Protein AF-A0A401M4U3-F1 (afdb_monomer)

Structure (mmCIF, N/CA/C/O backbone):
data_AF-A0A401M4U3-F1
#
_entry.id   AF-A0A401M4U3-F1
#
loop_
_atom_site.group_PDB
_atom_site.id
_atom_site.type_symbol
_atom_site.label_atom_id
_atom_site.label_alt_id
_atom_site.label_comp_id
_atom_site.label_asym_id
_atom_site.label_entity_id
_atom_site.label_seq_id
_atom_site.pdbx_PDB_ins_code
_atom_site.Cartn_x
_atom_site.Cartn_y
_atom_site.Cartn_z
_atom_site.occupancy
_atom_site.B_iso_or_equiv
_atom_site.auth_seq_id
_atom_site.auth_comp_id
_atom_site.auth_asym_id
_atom_site.auth_atom_id
_atom_site.pdbx_PDB_model_num
ATOM 1 N N . MET A 1 1 ? -11.869 -6.027 17.488 1.00 59.12 1 MET A N 1
ATOM 2 C CA . MET A 1 1 ? -11.727 -6.028 16.014 1.00 59.12 1 MET A CA 1
ATOM 3 C C . MET A 1 1 ? -12.205 -7.369 15.499 1.00 59.12 1 MET A C 1
ATOM 5 O O . MET A 1 1 ? -11.774 -8.385 16.023 1.00 59.12 1 MET A O 1
ATOM 9 N N . THR A 1 2 ? -13.125 -7.386 14.542 1.00 82.88 2 THR A N 1
ATOM 10 C CA . THR A 1 2 ? -13.655 -8.620 13.941 1.00 82.88 2 THR A CA 1
ATOM 11 C C . THR A 1 2 ? -12.731 -9.078 12.803 1.00 82.88 2 THR A C 1
ATOM 13 O O . THR A 1 2 ? -12.162 -8.217 12.124 1.00 82.88 2 THR A O 1
ATOM 16 N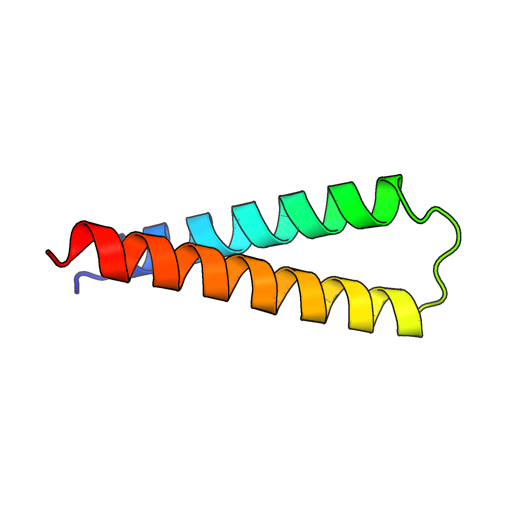 N . PRO A 1 3 ? -12.617 -10.385 12.505 1.00 78.25 3 PRO A N 1
ATOM 17 C CA . PRO A 1 3 ? -11.751 -10.893 11.430 1.00 78.25 3 PRO A CA 1
ATOM 18 C C . PRO A 1 3 ? -11.992 -10.196 10.080 1.00 78.25 3 PRO A C 1
ATOM 20 O O . PRO A 1 3 ? -11.055 -9.857 9.363 1.00 78.25 3 PRO A O 1
ATOM 23 N N . ARG A 1 4 ? -13.259 -9.868 9.790 1.00 80.38 4 ARG A N 1
ATOM 24 C CA . ARG A 1 4 ? -13.683 -9.101 8.609 1.00 80.38 4 ARG A CA 1
ATOM 25 C C . ARG A 1 4 ? -13.073 -7.696 8.551 1.00 80.38 4 ARG A C 1
ATOM 27 O O . ARG A 1 4 ? -12.646 -7.261 7.489 1.00 80.38 4 ARG A O 1
ATOM 34 N N . THR A 1 5 ? -13.011 -6.990 9.681 1.00 81.75 5 THR A N 1
ATOM 35 C CA . THR A 1 5 ? -12.406 -5.647 9.747 1.00 81.75 5 THR A CA 1
ATOM 36 C C . THR A 1 5 ? -10.891 -5.688 9.572 1.00 81.75 5 THR A C 1
ATOM 38 O O . THR A 1 5 ? -10.336 -4.787 8.951 1.00 81.75 5 THR A O 1
ATOM 41 N N . THR A 1 6 ? -10.229 -6.749 10.043 1.00 81.44 6 THR A N 1
ATOM 42 C CA . THR A 1 6 ? -8.790 -6.964 9.839 1.00 81.44 6 THR A CA 1
ATOM 43 C C . THR A 1 6 ? -8.474 -7.278 8.378 1.00 81.44 6 THR A C 1
ATOM 45 O O . THR A 1 6 ? -7.549 -6.696 7.822 1.00 81.44 6 THR A O 1
ATOM 48 N N . LEU A 1 7 ? -9.279 -8.126 7.729 1.00 82.44 7 LEU A N 1
ATOM 49 C CA . LEU A 1 7 ? -9.139 -8.437 6.302 1.00 82.44 7 LEU A CA 1
ATOM 50 C C . LEU A 1 7 ? -9.338 -7.207 5.415 1.00 82.44 7 LEU A C 1
ATOM 52 O O . LEU A 1 7 ? -8.508 -6.942 4.553 1.00 82.44 7 LEU A O 1
ATOM 56 N N . LEU A 1 8 ? -10.396 -6.426 5.654 1.00 83.00 8 LEU A N 1
ATOM 57 C CA . LEU A 1 8 ? -10.640 -5.186 4.911 1.00 83.00 8 LEU A CA 1
ATOM 58 C C . LEU A 1 8 ? -9.520 -4.162 5.134 1.00 83.00 8 LEU A C 1
ATOM 60 O O . LEU A 1 8 ? -9.088 -3.503 4.194 1.00 83.00 8 LEU A O 1
ATOM 64 N N . ALA A 1 9 ? -9.014 -4.060 6.365 1.00 79.81 9 ALA A N 1
ATOM 65 C CA . ALA A 1 9 ? -7.884 -3.195 6.681 1.00 79.81 9 ALA A CA 1
ATOM 66 C C . ALA A 1 9 ? -6.597 -3.613 5.966 1.00 79.81 9 ALA A C 1
ATOM 68 O O . ALA A 1 9 ? -5.878 -2.747 5.467 1.00 79.81 9 ALA A O 1
ATOM 69 N N . GLY A 1 10 ? -6.323 -4.919 5.930 1.00 81.12 10 GLY A N 1
ATOM 70 C CA . GLY A 1 10 ? -5.200 -5.493 5.202 1.00 81.12 10 GLY A CA 1
ATOM 71 C C . GLY A 1 10 ? -5.323 -5.212 3.712 1.00 81.12 10 GLY A C 1
ATOM 72 O O . GLY A 1 10 ? -4.439 -4.576 3.157 1.00 81.12 10 GLY A O 1
ATOM 73 N N . ALA A 1 11 ? -6.454 -5.575 3.102 1.00 78.56 11 ALA A N 1
ATOM 74 C CA . ALA A 1 11 ? -6.707 -5.389 1.675 1.00 78.56 11 ALA A CA 1
ATOM 75 C C . ALA A 1 11 ? -6.568 -3.926 1.237 1.00 78.56 11 ALA A C 1
ATOM 77 O O . ALA A 1 11 ? -5.952 -3.642 0.214 1.00 78.56 11 ALA A O 1
ATOM 78 N N . GLU A 1 12 ? -7.093 -2.987 2.025 1.00 78.44 12 GLU A N 1
ATOM 79 C CA . GLU A 1 12 ? -6.964 -1.569 1.708 1.00 78.44 12 GLU A CA 1
ATOM 80 C C . GLU A 1 12 ? -5.504 -1.100 1.791 1.00 78.44 12 GLU A C 1
ATOM 82 O O . G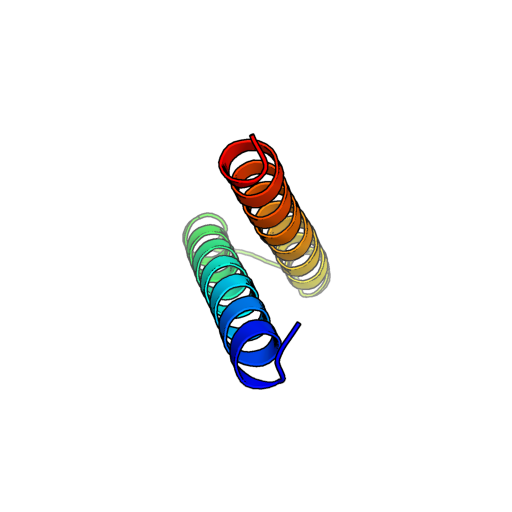LU A 1 12 ? -5.043 -0.365 0.919 1.00 78.44 12 GLU A O 1
ATOM 87 N N . LEU A 1 13 ? -4.751 -1.549 2.802 1.00 81.44 13 LEU A N 1
ATOM 88 C CA . LEU A 1 13 ? -3.323 -1.251 2.907 1.00 81.44 13 LEU A CA 1
ATOM 89 C C . LEU A 1 13 ? -2.549 -1.814 1.705 1.00 81.44 13 LEU A C 1
ATOM 91 O O . LEU A 1 13 ? -1.740 -1.096 1.118 1.00 81.44 13 LEU A O 1
ATOM 95 N N . THR A 1 14 ? -2.820 -3.062 1.313 1.00 76.81 14 THR A N 1
ATOM 96 C CA . THR A 1 14 ? -2.161 -3.713 0.171 1.00 76.81 14 THR A CA 1
ATOM 97 C C . THR A 1 14 ? -2.514 -3.036 -1.153 1.00 76.81 14 THR A C 1
ATOM 99 O O . THR A 1 14 ? -1.645 -2.885 -2.005 1.00 76.81 14 THR A O 1
ATOM 102 N N . ALA A 1 15 ? -3.758 -2.575 -1.319 1.00 79.88 15 ALA A N 1
ATOM 103 C CA . ALA A 1 15 ? -4.191 -1.851 -2.512 1.00 79.88 15 ALA A CA 1
ATOM 104 C C . ALA A 1 15 ? -3.484 -0.492 -2.651 1.00 79.88 15 ALA A C 1
ATOM 106 O O . ALA A 1 15 ? -2.987 -0.165 -3.729 1.00 79.88 15 ALA A O 1
ATOM 107 N N . TRP A 1 16 ? -3.375 0.276 -1.560 1.00 79.12 16 TRP A N 1
ATOM 108 C CA . TRP A 1 16 ? -2.625 1.540 -1.560 1.00 79.12 16 TRP A CA 1
ATOM 109 C C . TRP A 1 16 ? -1.135 1.330 -1.805 1.00 79.12 16 TRP A C 1
ATOM 111 O O . TRP A 1 16 ? -0.525 2.083 -2.562 1.00 79.12 16 TRP A O 1
ATOM 121 N N . TRP A 1 17 ? -0.564 0.294 -1.192 1.00 83.12 17 TRP A N 1
ATOM 122 C CA . TRP A 1 17 ? 0.819 -0.096 -1.426 1.00 83.12 17 TRP A CA 1
ATOM 123 C C . TRP A 1 17 ? 1.081 -0.402 -2.903 1.00 83.12 17 TRP A C 1
ATOM 125 O O . TRP A 1 17 ? 1.990 0.174 -3.497 1.00 83.12 17 TRP A O 1
ATOM 135 N N . ALA A 1 18 ? 0.243 -1.250 -3.505 1.00 77.69 18 ALA A N 1
ATOM 136 C CA . ALA A 1 18 ? 0.372 -1.640 -4.903 1.00 77.69 18 ALA A CA 1
ATOM 137 C C . ALA A 1 18 ? 0.233 -0.435 -5.846 1.00 77.69 18 ALA A C 1
ATOM 139 O O . ALA A 1 18 ? 1.039 -0.281 -6.759 1.00 77.69 18 ALA A O 1
ATOM 140 N N . GLY A 1 19 ? -0.736 0.455 -5.601 1.00 79.81 19 GLY A N 1
ATOM 141 C CA . GLY A 1 19 ? -0.919 1.668 -6.404 1.00 79.81 19 GLY A CA 1
ATOM 142 C C . GLY A 1 19 ? 0.287 2.612 -6.354 1.00 79.81 19 GLY A C 1
ATOM 143 O O . GLY A 1 19 ? 0.729 3.096 -7.394 1.00 79.81 19 GLY A O 1
ATOM 144 N N . LEU A 1 20 ? 0.859 2.834 -5.166 1.00 75.81 20 LEU A N 1
ATOM 145 C CA . LEU A 1 20 ? 2.064 3.657 -5.002 1.00 75.81 20 LEU A CA 1
ATOM 146 C C . LEU A 1 20 ? 3.293 3.017 -5.656 1.00 75.81 20 LEU A C 1
ATOM 148 O O . LEU A 1 20 ? 4.067 3.723 -6.297 1.00 75.81 20 LEU A O 1
ATOM 152 N N 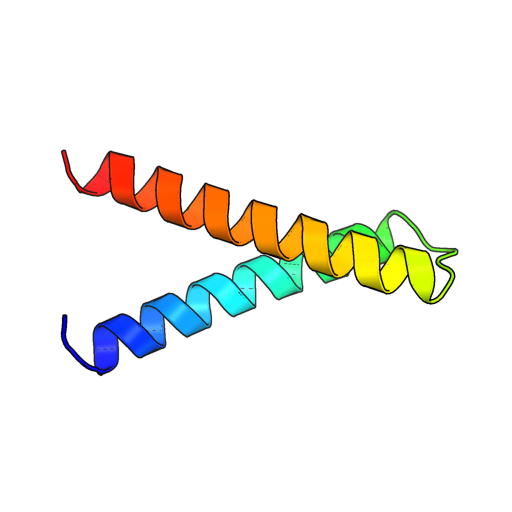. ALA A 1 21 ? 3.452 1.697 -5.539 1.00 71.00 21 ALA A N 1
ATOM 153 C CA . ALA A 1 21 ? 4.541 0.970 -6.186 1.00 71.00 21 ALA A CA 1
ATOM 154 C C . ALA A 1 21 ? 4.447 1.053 -7.718 1.00 71.00 21 ALA A C 1
ATOM 156 O O . ALA A 1 21 ? 5.443 1.339 -8.376 1.00 71.00 21 ALA A O 1
ATOM 157 N N . VAL A 1 22 ? 3.248 0.877 -8.288 1.00 75.19 22 VAL A N 1
ATOM 158 C CA . VAL A 1 22 ? 3.020 1.023 -9.735 1.00 75.19 22 VAL A CA 1
ATOM 159 C C . VAL A 1 22 ? 3.296 2.454 -10.192 1.00 75.19 22 VAL A C 1
ATOM 161 O O . VAL A 1 22 ? 4.006 2.643 -11.174 1.00 75.19 22 VAL A O 1
ATOM 164 N N . LEU A 1 23 ? 2.789 3.464 -9.478 1.00 77.00 23 LEU A N 1
ATOM 165 C CA . LEU A 1 23 ? 3.036 4.869 -9.816 1.00 77.00 23 LEU A CA 1
ATOM 166 C C . LEU A 1 23 ? 4.534 5.201 -9.793 1.00 77.00 23 LEU A C 1
ATOM 168 O O . LEU A 1 23 ? 5.033 5.884 -10.683 1.00 77.00 23 LEU A O 1
ATOM 172 N N . TRP A 1 24 ? 5.251 4.693 -8.794 1.00 68.38 24 TRP A N 1
ATOM 173 C CA . TRP A 1 24 ? 6.692 4.866 -8.672 1.00 68.38 24 TRP A CA 1
ATOM 174 C C . TRP A 1 24 ? 7.460 4.188 -9.816 1.00 68.38 24 TRP A C 1
ATOM 176 O O . TRP A 1 24 ? 8.292 4.844 -10.433 1.00 68.38 24 TRP A O 1
ATOM 186 N N . LEU A 1 25 ? 7.126 2.940 -10.170 1.00 67.94 25 LEU A N 1
ATOM 187 C CA . LEU A 1 25 ? 7.724 2.230 -11.315 1.00 67.94 25 LEU A CA 1
ATOM 188 C C . LEU A 1 25 ? 7.453 2.931 -12.655 1.00 67.94 25 LEU A C 1
ATOM 190 O O . LEU A 1 25 ? 8.294 2.921 -13.549 1.00 67.94 25 LEU A O 1
ATOM 194 N N . VAL A 1 26 ? 6.280 3.551 -12.809 1.00 69.81 26 VAL A N 1
ATOM 195 C CA . VAL A 1 26 ? 5.964 4.358 -13.998 1.00 69.81 26 VAL A CA 1
ATOM 196 C C . VAL A 1 26 ? 6.844 5.609 -14.056 1.00 69.81 26 VAL A C 1
ATOM 198 O O . VAL A 1 26 ? 7.322 5.965 -15.130 1.00 69.81 26 VAL A O 1
ATOM 201 N N . LEU A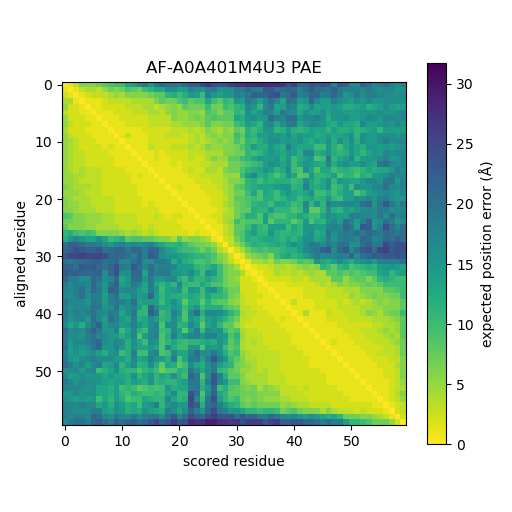 1 27 ? 7.073 6.268 -12.917 1.00 70.25 27 LEU A N 1
ATOM 202 C CA . LEU A 1 27 ? 7.881 7.490 -12.835 1.00 70.25 27 LEU A CA 1
ATOM 203 C C . LEU A 1 27 ? 9.389 7.228 -12.954 1.00 70.25 27 LEU A C 1
ATOM 205 O O . LEU A 1 27 ? 10.116 8.074 -13.472 1.00 70.25 27 LEU A O 1
ATOM 209 N N . ILE A 1 28 ? 9.861 6.081 -12.470 1.00 67.81 28 ILE A N 1
ATOM 210 C CA . ILE A 1 28 ? 11.272 5.691 -12.428 1.00 67.81 28 ILE A CA 1
ATOM 211 C C . ILE A 1 28 ? 11.398 4.417 -13.255 1.00 67.81 28 ILE A C 1
ATOM 213 O O . ILE A 1 28 ? 11.183 3.313 -12.777 1.00 67.81 28 ILE A O 1
ATOM 217 N N . SER A 1 29 ? 11.652 4.592 -14.551 1.00 65.06 29 SER A N 1
ATOM 218 C CA . SER A 1 29 ? 11.589 3.515 -15.549 1.00 65.06 29 SER A CA 1
ATOM 219 C C . SER A 1 29 ? 12.886 2.698 -15.675 1.00 65.06 29 SER A C 1
ATOM 221 O O . SER A 1 29 ? 12.909 1.700 -16.391 1.00 65.06 29 SER A O 1
ATOM 223 N N . ALA A 1 30 ? 13.962 3.112 -15.001 1.00 60.62 30 ALA A N 1
ATOM 224 C CA . ALA A 1 30 ? 15.238 2.405 -14.927 1.00 60.62 30 ALA A CA 1
ATOM 225 C C . ALA A 1 30 ? 15.525 2.130 -13.453 1.00 60.62 30 ALA A C 1
ATOM 227 O O . ALA A 1 30 ? 15.878 3.048 -12.722 1.00 60.62 30 ALA A O 1
ATOM 228 N N . VAL A 1 31 ? 15.268 0.896 -13.026 1.00 58.31 31 VAL A N 1
ATOM 229 C CA . VAL A 1 31 ? 15.299 0.510 -11.616 1.00 58.31 31 VAL A CA 1
ATOM 230 C C . VAL A 1 31 ? 16.104 -0.765 -11.488 1.00 58.31 31 VAL A C 1
ATOM 232 O O . VAL A 1 31 ? 15.678 -1.818 -11.970 1.00 58.31 31 VAL A O 1
ATOM 235 N N . ASP A 1 32 ? 17.259 -0.690 -10.841 1.00 72.12 32 ASP A N 1
ATOM 236 C CA . ASP A 1 32 ? 17.986 -1.896 -10.456 1.00 72.12 32 ASP A CA 1
ATOM 237 C C . ASP A 1 32 ? 17.241 -2.635 -9.334 1.00 72.12 32 ASP A C 1
ATOM 239 O O . ASP A 1 32 ? 16.448 -2.055 -8.586 1.00 72.12 32 ASP A O 1
ATOM 243 N N . ALA A 1 33 ? 17.500 -3.936 -9.169 1.00 66.31 33 ALA A N 1
ATOM 244 C CA . ALA A 1 33 ? 16.791 -4.768 -8.187 1.00 66.31 33 ALA A CA 1
ATOM 245 C C . ALA A 1 33 ? 16.835 -4.198 -6.748 1.00 66.31 33 ALA A C 1
ATOM 247 O O . ALA A 1 33 ? 15.889 -4.378 -5.977 1.00 66.31 33 ALA A O 1
ATOM 248 N N . LEU A 1 34 ? 17.908 -3.475 -6.397 1.00 69.94 34 LEU A N 1
ATOM 249 C CA . LEU A 1 34 ? 18.056 -2.782 -5.114 1.00 69.94 34 LEU A CA 1
ATOM 250 C C . LEU A 1 34 ? 17.095 -1.595 -4.975 1.00 69.94 34 LEU A C 1
ATOM 252 O O . LEU A 1 34 ? 16.457 -1.432 -3.936 1.00 69.94 34 LEU A O 1
ATOM 256 N N . GLU A 1 35 ? 16.962 -0.783 -6.018 1.00 70.44 35 GLU A N 1
ATOM 257 C CA . GLU A 1 35 ? 16.035 0.345 -6.024 1.00 70.44 35 GLU A CA 1
ATOM 258 C C . GLU A 1 35 ? 14.590 -0.144 -5.954 1.00 70.44 35 GLU A C 1
ATOM 260 O O . GLU A 1 35 ? 13.778 0.451 -5.250 1.00 70.44 35 GLU A O 1
ATOM 265 N N . LEU A 1 36 ? 14.286 -1.283 -6.580 1.00 68.56 36 LEU A N 1
ATOM 266 C CA . LEU A 1 36 ? 12.974 -1.926 -6.512 1.00 68.56 36 LEU A CA 1
ATOM 267 C C . LEU A 1 36 ? 12.601 -2.295 -5.065 1.00 68.56 36 LEU A C 1
ATOM 269 O O . LEU A 1 36 ? 11.482 -2.023 -4.623 1.00 68.56 36 LEU A O 1
ATOM 273 N N . ALA A 1 37 ? 13.547 -2.851 -4.298 1.00 73.19 37 ALA A N 1
ATOM 274 C CA . ALA A 1 37 ? 13.349 -3.166 -2.882 1.00 73.19 37 ALA A CA 1
ATOM 275 C C . ALA A 1 37 ? 13.152 -1.902 -2.023 1.00 73.19 37 ALA A C 1
ATOM 277 O O . ALA A 1 37 ? 12.292 -1.881 -1.137 1.00 73.19 37 ALA A O 1
ATOM 278 N N . VAL A 1 38 ? 13.903 -0.832 -2.305 1.00 75.69 38 VAL A N 1
ATOM 279 C CA . VAL A 1 38 ? 13.773 0.456 -1.605 1.00 75.69 38 VAL A CA 1
ATOM 280 C C . VAL A 1 38 ? 12.437 1.125 -1.932 1.00 75.69 38 VAL A C 1
ATOM 282 O O . VAL A 1 38 ? 11.724 1.533 -1.016 1.00 75.69 38 VAL A O 1
ATOM 285 N N . GLY A 1 39 ? 12.051 1.181 -3.206 1.00 74.44 39 GLY A N 1
ATOM 286 C CA . GLY A 1 39 ? 10.773 1.732 -3.655 1.00 74.44 39 GLY A CA 1
ATOM 287 C C . GLY A 1 39 ? 9.586 0.983 -3.051 1.00 74.44 39 GLY A C 1
ATOM 288 O O . GLY A 1 39 ? 8.681 1.604 -2.491 1.00 74.44 39 GLY A O 1
ATOM 289 N N . ALA A 1 40 ? 9.635 -0.352 -3.052 1.00 74.00 40 ALA A N 1
ATOM 290 C CA . ALA A 1 40 ? 8.651 -1.201 -2.382 1.00 74.00 40 ALA A CA 1
ATOM 291 C C . ALA A 1 40 ? 8.554 -0.907 -0.872 1.00 74.00 40 ALA A C 1
ATOM 293 O O . ALA A 1 40 ? 7.448 -0.789 -0.331 1.00 74.00 40 ALA A O 1
ATOM 294 N N . GLY A 1 41 ? 9.695 -0.752 -0.194 1.00 74.62 41 GLY A N 1
ATOM 295 C CA . GLY A 1 41 ? 9.758 -0.430 1.234 1.00 74.62 41 GLY A CA 1
ATOM 296 C C . GLY A 1 41 ? 9.200 0.958 1.564 1.00 74.62 41 GLY A C 1
ATOM 297 O O . GLY A 1 41 ? 8.385 1.103 2.478 1.00 74.62 41 GLY A O 1
ATOM 298 N N . VAL A 1 42 ? 9.567 1.979 0.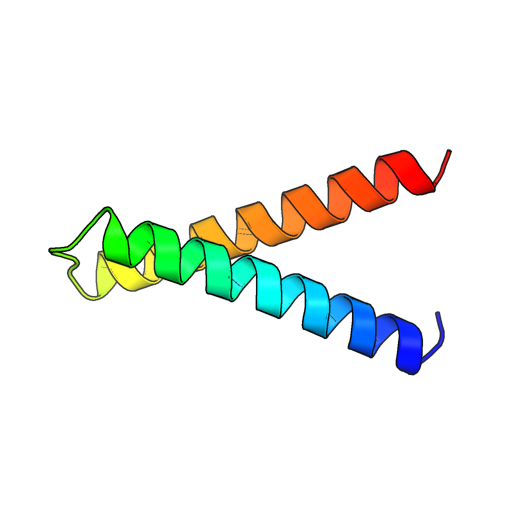788 1.00 80.19 42 VAL A N 1
ATOM 299 C CA . VAL A 1 42 ? 9.067 3.352 0.964 1.00 80.19 42 VAL A CA 1
ATOM 300 C C . VAL A 1 42 ? 7.566 3.426 0.671 1.00 80.19 42 VAL A C 1
ATOM 302 O O . VAL A 1 42 ? 6.825 4.034 1.447 1.00 80.19 42 VAL A O 1
ATOM 305 N N . ALA A 1 43 ? 7.084 2.741 -0.371 1.00 75.50 43 ALA A N 1
ATOM 306 C CA . ALA A 1 43 ? 5.654 2.631 -0.656 1.00 75.50 43 ALA A CA 1
ATOM 307 C C . ALA A 1 43 ? 4.892 1.958 0.501 1.00 75.50 43 ALA A C 1
ATOM 309 O O . ALA A 1 43 ? 3.784 2.383 0.840 1.00 75.50 43 ALA A O 1
ATOM 310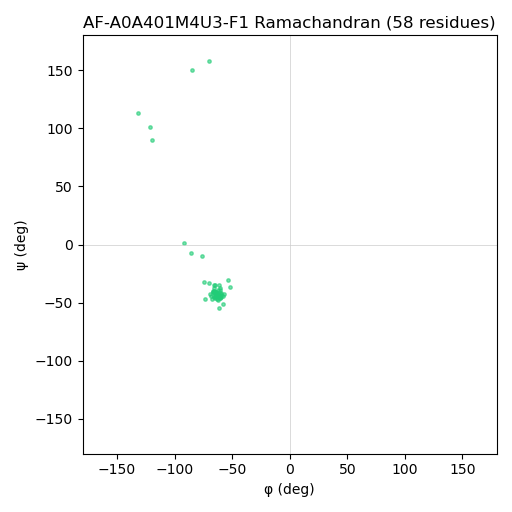 N N . ALA A 1 44 ? 5.485 0.946 1.152 1.00 74.31 44 ALA A N 1
ATOM 311 C CA . ALA A 1 44 ? 4.891 0.278 2.318 1.00 74.31 44 ALA A CA 1
ATOM 312 C C . ALA A 1 44 ? 4.760 1.237 3.498 1.00 74.31 44 ALA A C 1
ATOM 314 O O . ALA A 1 44 ? 3.687 1.330 4.103 1.00 74.31 44 ALA A O 1
ATOM 315 N N . MET A 1 45 ? 5.810 2.011 3.777 1.00 74.56 45 MET A N 1
ATOM 316 C CA . MET A 1 45 ? 5.772 3.029 4.825 1.00 74.56 45 MET A CA 1
ATOM 317 C C . MET A 1 45 ? 4.755 4.136 4.525 1.00 74.56 45 MET A C 1
ATOM 319 O O . MET A 1 45 ? 4.008 4.529 5.421 1.00 74.56 45 MET A O 1
ATOM 323 N N . GLY A 1 46 ? 4.655 4.589 3.272 1.00 76.12 46 GLY A N 1
ATOM 324 C CA . GLY A 1 46 ? 3.654 5.573 2.850 1.00 76.12 46 GLY A CA 1
ATOM 325 C C . GLY A 1 46 ? 2.217 5.076 3.042 1.00 76.12 46 GLY A C 1
ATOM 326 O O . GLY A 1 46 ? 1.379 5.787 3.603 1.00 76.12 46 GLY A O 1
ATOM 327 N N . ALA A 1 47 ? 1.937 3.827 2.658 1.00 76.12 47 ALA A N 1
ATOM 328 C CA . ALA A 1 47 ? 0.623 3.216 2.851 1.00 76.12 47 ALA A CA 1
ATOM 329 C C . ALA A 1 47 ? 0.265 3.086 4.346 1.00 76.12 47 ALA A C 1
ATOM 331 O O . ALA A 1 47 ? -0.862 3.400 4.748 1.00 76.12 47 ALA A O 1
ATOM 332 N N . LEU A 1 48 ? 1.232 2.691 5.184 1.00 75.06 48 LEU A N 1
ATOM 333 C CA . LEU A 1 48 ? 1.070 2.618 6.640 1.00 75.06 48 LEU A CA 1
ATOM 334 C C . LEU A 1 48 ? 0.816 3.997 7.260 1.00 75.06 48 LEU A C 1
ATOM 336 O O . LEU A 1 48 ? -0.102 4.139 8.070 1.00 75.06 48 LEU A O 1
ATOM 340 N N . ALA A 1 49 ? 1.568 5.020 6.851 1.00 73.69 49 ALA A N 1
ATOM 341 C CA . ALA A 1 49 ? 1.392 6.389 7.331 1.00 73.69 49 ALA A CA 1
ATOM 342 C C . ALA A 1 49 ? 0.006 6.941 6.965 1.00 73.69 49 ALA A C 1
ATOM 344 O O . ALA A 1 49 ? -0.691 7.490 7.820 1.00 73.69 49 ALA A O 1
ATOM 345 N N . ALA A 1 50 ? -0.450 6.719 5.729 1.00 77.44 50 ALA A N 1
ATOM 346 C CA . ALA A 1 50 ? -1.779 7.134 5.290 1.00 77.44 50 ALA A CA 1
ATOM 347 C C . ALA A 1 50 ? -2.892 6.406 6.067 1.00 77.44 50 ALA A C 1
ATOM 349 O O . ALA A 1 50 ? -3.876 7.025 6.482 1.00 77.44 50 ALA A O 1
ATOM 350 N N . ARG A 1 51 ? -2.725 5.100 6.322 1.00 77.44 51 ARG A N 1
ATOM 351 C CA . ARG A 1 51 ? -3.636 4.308 7.166 1.00 77.44 51 ARG A CA 1
ATOM 352 C C . ARG A 1 51 ? -3.688 4.858 8.596 1.00 77.44 51 ARG A C 1
ATOM 354 O O . ARG A 1 51 ? -4.781 5.013 9.144 1.00 77.44 51 ARG A O 1
ATOM 361 N N . ALA A 1 52 ? -2.535 5.162 9.189 1.00 72.31 52 ALA A N 1
ATOM 362 C CA . ALA A 1 52 ? -2.429 5.713 10.538 1.00 72.31 52 ALA A CA 1
ATOM 363 C C . ALA A 1 52 ? -3.066 7.107 10.639 1.00 72.31 52 ALA A C 1
ATOM 365 O O . ALA A 1 52 ? -3.848 7.349 11.556 1.00 72.31 52 ALA A O 1
ATOM 366 N N . ALA A 1 53 ? -2.825 7.984 9.662 1.00 74.06 53 ALA A N 1
ATOM 367 C CA . ALA A 1 53 ? -3.435 9.310 9.598 1.00 74.06 53 ALA A CA 1
ATOM 368 C C . ALA A 1 53 ? -4.969 9.233 9.515 1.00 74.06 53 ALA A C 1
ATOM 370 O O . ALA A 1 53 ? -5.662 9.887 10.294 1.00 74.06 53 ALA A O 1
ATOM 371 N N . ARG A 1 54 ? -5.517 8.367 8.647 1.00 79.56 54 ARG A N 1
ATOM 372 C CA . ARG A 1 54 ? -6.975 8.153 8.557 1.00 79.56 54 ARG A CA 1
ATOM 373 C C . ARG A 1 54 ? -7.563 7.634 9.872 1.00 79.56 54 ARG A C 1
ATOM 375 O O . ARG A 1 54 ? -8.632 8.078 10.279 1.00 79.56 54 ARG A O 1
ATOM 382 N N . ARG A 1 55 ? -6.857 6.730 10.563 1.00 75.31 55 ARG A N 1
ATOM 383 C CA . ARG A 1 55 ? -7.259 6.210 11.885 1.00 75.31 55 ARG A CA 1
ATOM 384 C C . ARG A 1 55 ? -7.214 7.282 12.972 1.00 75.31 55 ARG A C 1
ATOM 386 O O . ARG A 1 55 ? -8.120 7.320 13.794 1.00 75.31 55 ARG A O 1
ATOM 393 N N . ALA A 1 56 ? -6.197 8.139 12.967 1.00 78.25 56 ALA A N 1
ATOM 394 C CA . ALA A 1 56 ? -6.079 9.249 13.908 1.00 78.25 56 ALA A CA 1
ATOM 395 C C . ALA A 1 56 ? -7.196 10.287 13.719 1.00 78.25 56 ALA A C 1
ATOM 397 O O . ALA A 1 56 ? -7.677 10.857 14.693 1.00 78.25 56 ALA A O 1
ATOM 398 N N . VAL A 1 57 ? -7.632 10.509 12.475 1.00 84.62 57 VAL A N 1
ATOM 399 C CA . VAL A 1 57 ? -8.756 11.404 12.163 1.00 84.62 57 VAL A CA 1
ATOM 400 C C . VAL A 1 57 ? -10.098 10.780 12.545 1.00 84.62 57 VAL A C 1
ATOM 402 O O . VAL A 1 57 ? -10.888 11.444 13.198 1.00 84.62 57 VAL A O 1
ATOM 405 N N . ALA A 1 58 ? -10.345 9.517 12.188 1.00 79.25 58 ALA A N 1
ATOM 406 C CA . ALA A 1 58 ? -11.618 8.838 12.458 1.00 79.25 58 ALA A CA 1
ATOM 407 C C . ALA A 1 58 ? -11.806 8.385 13.921 1.00 79.25 58 ALA A C 1
ATOM 409 O O . ALA A 1 58 ? -12.870 7.888 14.276 1.00 79.25 58 ALA A O 1
ATOM 410 N N . GLY A 1 59 ? -10.754 8.460 14.743 1.00 65.50 59 GLY A N 1
ATOM 411 C CA . GLY A 1 59 ? -10.797 8.163 16.178 1.00 65.50 59 GLY A CA 1
ATOM 412 C C . GLY A 1 59 ? -11.084 9.378 17.068 1.00 65.50 59 GLY A C 1
ATOM 413 O O . GLY A 1 59 ? -11.080 9.220 18.287 1.00 65.50 59 GLY A O 1
ATOM 414 N N . ARG A 1 60 ? -11.289 10.562 16.478 1.00 48.66 60 ARG A N 1
ATOM 415 C CA . ARG A 1 60 ? -11.893 11.738 17.120 1.00 48.66 60 ARG A CA 1
ATOM 416 C C . ARG A 1 60 ? -13.346 11.864 16.691 1.00 48.66 60 ARG A C 1
ATOM 418 O O . ARG A 1 60 ? -14.111 12.438 17.490 1.00 48.66 60 ARG A O 1
#

pLDDT: mean 74.49, std 6.79, range [48.66, 84.62]

Solvent-accessible surface area (backbone atoms only — not comparable to full-atom values): 3349 Å² total; per-residue (Å²): 136,54,74,68,59,53,50,53,52,48,51,52,41,52,50,48,23,50,51,46,38,52,52,47,48,68,75,47,79,79,66,56,76,67,51,49,53,49,48,50,50,52,25,44,51,51,28,50,50,53,52,50,52,52,49,61,59,75,72,109

Foldseek 3Di:
DDPVVVVVLVVQLVVQLVVQLVVVCVVVVDADPVNSVVSSVVSSVVSVVVSVVVVVVVVD

Sequence (60 aa):
MTPRTTLLAGAELTAWWAGLAVLWLVLISAVDALELAVGAGVAAMGALAARAARRAVAGR

Radius of gyration: 13.74 Å; Cα contacts (8 Å, |Δi|>4): 19; chains: 1; b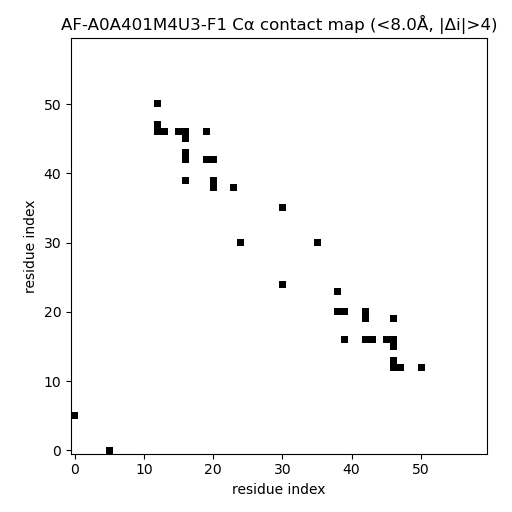ounding box: 32×23×33 Å

Secondary structure (DSSP, 8-state):
--HHHHHHHHHHHHHHHHHHHHHHHHH-----HHHHHHHHHHHHHHHHHHHHHHHHHHT-

Mean predicted aligned error: 9.87 Å

=== Feature glossary ===
The record interleaves many kinds of information about one protein. Here is each kind framed as the question it answers.

Q: What known structures does this most resemble?
A: Structural nearest neighbors (via Foldseek easy-search vs the PDB). Reported per hit: target PDB id, E-value, and alignment TM-score. A TM-score above ~0.5 is the conventional threshold for 'same fold'.

Q: Where is each backbone atom in 3D?
A: The mmCIF table is the protein's shape written out atom by atom. For each backbone N, Cα, C, and carbony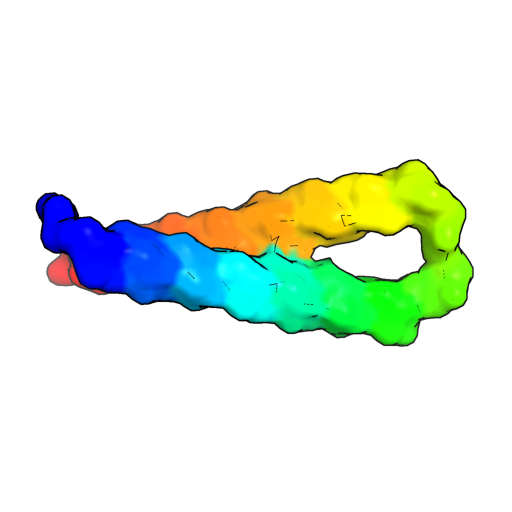l O, it records an (x, y, z) coordinate triple in Å plus the residue type, chain letter, and residue number.

Q: What are the backbone torsion angles?
A: The φ/ψ torsion pair specifies the backbone conformation at each residue. φ rotates about the N–Cα bond, ψ about the Cα–C bond. Steric clashes forbid most of the (φ, ψ) plane — the allowed regions (α-helix basin, β-sheet basin, left-handed helix) are the Ramachandran-allowed regions.

Q: Which residues are buried vs exposed?
A: Solvent-accessible surface area (SASA) is the area in Å² traced out by the centre of a 1.4 Å probe sphere (a water molecule) rolled over the protein's van der Waals surface (Shrake–Rupley / Lee–Richards construction). Buried residues have near-zero SASA; fully exposed residues can exceed 200 Å². The total SASA scales roughly with the number of surface residues.

Q: How confident is the AlphaFold model at each residue?
A: pLDDT is the predicted lDDT-Cα score: AlphaFold's confidence that the local environment of each residue (all inter-atomic distances within 15 Å) is correctly placed. It is a per-residue number between 0 and 100, with higher meaning more reliable.

Q: What does the local fold look like, residue by residue?
A: 3Di is Foldseek's structural alphabet. Each residue is assigned one of twenty discrete states based on how its Cα sits relative to its spatial (not sequential) neighbors. Aligning 3Di strings finds structural homologs roughly as well as full 3D superposition, but orders of magnitude faster.

Q: How big and how compact is the whole molecule?
A: Radius of gyration (Rg) is the root-mean-square distance of Cα atoms from their centroid — a single number for overall size and compactness. A globular domain of N residues has Rg ≈ 2.2·N^0.38 Å; an extended or disordered chain has a much larger Rg. The Cα contact count is the number of residue pairs whose Cα atoms are within 8 Å and are more than four positions apart in sequence — a standard proxy for tertiary packing density. The bounding box is the smallest axis-aligned box enclosing all Cα atoms.

Q: Which residues are in helices, strands, or loops?
A: DSSP 8-state secondary structure assigns each residue one of H (α-helix), G (3₁₀-helix), I (π-helix), E (extended β-strand), B (isolated β-bridge), T (hydrogen-bonded turn), S (bend), or '-' (coil). The assignment is computed from backbone hydrogen-bond geometry via the Kabsch–Sander algorithm.

Q: How mobile is each atom in the crystal?
A: Crystallographic B-factors measure how much each atom's electron density is smeared out, in Å². They rise in mobile loops and surface residues and fall in the buried interior. In AlphaFold models this column is repurposed to hold pLDDT instead.

Q: What if only a Cα trace is available?
A: P-SEA three-state annotation labels each residue as helix, strand, or coil based purely on the geometry of the Cα trace. It serves as a fallback when the full backbone (and thus DSSP) is unavailable.

Q: What family and function is it annotated with?
A: Database cros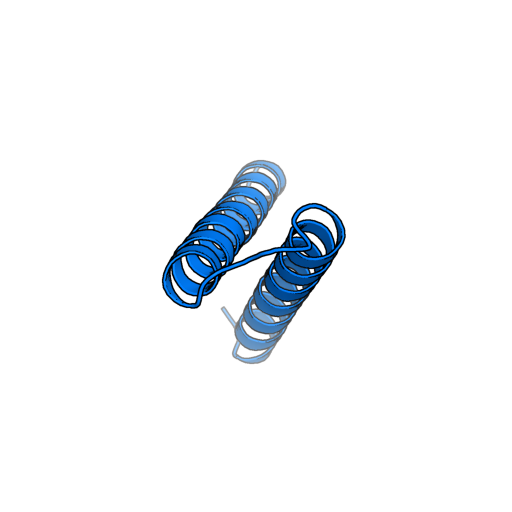s-references. InterPro integrates a dozen domain/family signature databases into unified entries with residue-range hits. GO terms attach function/process/location labels with evidence codes. CATH codes position the fold in a four-level structural taxonomy. Organism is the NCBI-taxonomy species name.

Q: Are the domains correctly placed relative to each other?
A: Predicted Aligned Error (PAE) is an AlphaFold confidence matrix: entry (i, j) is the expected error in the position of residue j, in ångströms, when the prediction is superimposed on the true structure at residue i. Low PAE within a block of residues means that block is internally rigid and well-predicted; high PAE between two blocks means their relative placement is uncertain even if each block individually is confident.

Q: What do the diagnostic plots show?
A: Three diagnostic plots accompany the record. The Cα contact map visualizes the tertiary structure as a 2D adjacency matrix (8 Å cutoff, sequence-local contacts suppressed). The Ramachandran plot shows the distribution of backbone (φ, ψ) torsions, with points in the α and β basins reflecting secondary structure content. The PAE plot shows AlphaFold's inter-residue confidence as a color matrix.

Q: What is the amino-acid chain?
A: Primary structure: the covalent order of the twenty standard amino acids along the backbone. Two proteins with the same sequence will (almost always) fold to the same structure; two with 30% identity often share a fold but not the details.

Q: What do the rendered images show?
A: The six renders are orthographic views along the three Cartesian axes in both directions. Representation (cartoon, sticks, or surface) and color scheme (sequence-rainbow or by-chain) vary across proteins so the training set covers all the common visualization conventions.